Protein AF-A0A5Y0S0Q0-F1 (afdb_monomer_lite)

Radius of gyration: 18.76 Å; chains: 1; bounding box: 37×21×59 Å

Structure (mmCIF, N/CA/C/O backbone):
data_AF-A0A5Y0S0Q0-F1
#
_entry.id   AF-A0A5Y0S0Q0-F1
#
loop_
_atom_site.group_PDB
_atom_site.id
_atom_site.type_symbol
_atom_site.label_atom_id
_atom_site.label_alt_id
_atom_site.label_comp_id
_atom_site.label_asym_id
_atom_site.label_entity_id
_atom_site.label_seq_id
_atom_site.pdbx_PDB_ins_code
_atom_site.Cartn_x
_atom_site.Cartn_y
_atom_site.Cartn_z
_atom_site.occupancy
_atom_site.B_iso_or_equiv
_atom_site.auth_seq_id
_atom_site.auth_comp_id
_atom_site.auth_asym_id
_atom_site.auth_atom_id
_atom_site.pdbx_PDB_model_num
ATOM 1 N N . THR A 1 1 ? 3.137 -9.480 -16.619 1.00 68.31 1 THR A N 1
ATOM 2 C CA . THR A 1 1 ? 4.356 -9.689 -15.808 1.00 68.31 1 THR A CA 1
ATOM 3 C C . THR A 1 1 ? 3.933 -10.179 -14.431 1.00 68.31 1 THR A C 1
ATOM 5 O O . THR A 1 1 ? 3.056 -9.574 -13.833 1.00 68.31 1 THR A O 1
ATOM 8 N N . THR A 1 2 ? 4.490 -11.284 -13.926 1.00 90.94 2 THR A N 1
ATOM 9 C CA . THR A 1 2 ? 4.116 -11.870 -12.616 1.00 90.94 2 THR A CA 1
ATOM 10 C C . THR A 1 2 ? 4.203 -10.856 -11.466 1.00 90.94 2 THR A C 1
ATOM 12 O O . THR A 1 2 ? 3.326 -10.811 -10.610 1.00 90.94 2 THR A O 1
ATOM 15 N N . GLN A 1 3 ? 5.201 -9.964 -11.496 1.00 93.62 3 GLN A N 1
ATOM 16 C CA . GLN A 1 3 ? 5.356 -8.878 -10.521 1.00 93.62 3 GLN A CA 1
ATOM 17 C C . GLN A 1 3 ? 4.163 -7.910 -10.498 1.00 93.62 3 GLN A C 1
ATOM 19 O O . GLN A 1 3 ? 3.682 -7.566 -9.425 1.00 93.62 3 GLN A O 1
ATOM 24 N N . GLU A 1 4 ? 3.651 -7.493 -11.658 1.00 95.94 4 GLU A N 1
ATOM 25 C CA . GLU A 1 4 ? 2.503 -6.581 -11.710 1.00 95.94 4 GLU A CA 1
ATOM 26 C C . GLU A 1 4 ? 1.239 -7.241 -11.147 1.00 95.94 4 GLU A C 1
ATOM 28 O O . GLU A 1 4 ? 0.463 -6.592 -10.450 1.00 95.94 4 GLU A O 1
ATOM 33 N N . THR A 1 5 ? 1.052 -8.542 -11.386 1.00 97.69 5 THR A N 1
ATOM 34 C CA . THR A 1 5 ? -0.047 -9.311 -10.788 1.00 97.69 5 THR A CA 1
ATOM 35 C C . THR A 1 5 ? 0.036 -9.315 -9.261 1.00 97.69 5 THR A C 1
ATOM 37 O O . THR A 1 5 ? -0.973 -9.079 -8.603 1.00 97.69 5 THR A O 1
ATOM 40 N N . HIS A 1 6 ? 1.228 -9.516 -8.689 1.00 98.06 6 HIS A N 1
ATOM 41 C CA . HIS A 1 6 ? 1.421 -9.446 -7.237 1.00 98.06 6 HIS A CA 1
ATOM 42 C C . HIS A 1 6 ? 1.160 -8.047 -6.675 1.00 98.06 6 HIS A C 1
ATOM 44 O O . HIS A 1 6 ? 0.510 -7.924 -5.642 1.00 98.06 6 HIS A O 1
ATOM 50 N N . LEU A 1 7 ? 1.618 -6.996 -7.359 1.00 98.56 7 LEU A N 1
ATOM 51 C CA . LEU A 1 7 ? 1.398 -5.612 -6.929 1.00 98.56 7 LEU A CA 1
ATOM 52 C C . LEU A 1 7 ? -0.085 -5.226 -6.973 1.00 98.56 7 LEU A C 1
ATOM 54 O O . LEU A 1 7 ? -0.576 -4.575 -6.056 1.00 98.56 7 LEU A O 1
ATOM 58 N N . ARG A 1 8 ? -0.822 -5.682 -7.993 1.00 98.44 8 ARG A N 1
ATOM 59 C CA . ARG A 1 8 ? -2.281 -5.513 -8.062 1.00 98.44 8 ARG A CA 1
ATOM 60 C C . ARG A 1 8 ? -2.984 -6.244 -6.919 1.00 98.44 8 ARG A C 1
ATOM 62 O O . ARG A 1 8 ? -3.777 -5.629 -6.222 1.00 98.44 8 ARG A O 1
ATOM 69 N N . ALA A 1 9 ? -2.626 -7.503 -6.665 1.00 98.50 9 ALA A N 1
A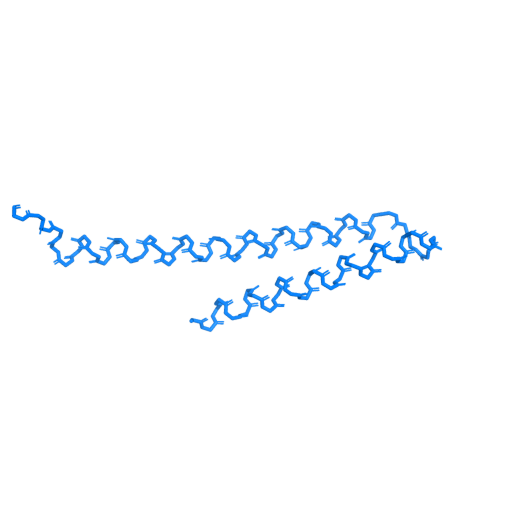TOM 70 C CA . ALA A 1 9 ? -3.188 -8.263 -5.549 1.00 98.50 9 ALA A CA 1
ATOM 71 C C . ALA A 1 9 ? -2.887 -7.616 -4.181 1.00 98.50 9 ALA A C 1
ATOM 73 O O . ALA A 1 9 ? -3.745 -7.601 -3.300 1.00 98.50 9 ALA A O 1
ATOM 74 N N . ALA A 1 10 ? -1.689 -7.049 -4.004 1.00 98.56 10 ALA A N 1
ATOM 75 C CA . ALA A 1 10 ? -1.327 -6.316 -2.795 1.00 98.56 10 ALA A CA 1
ATOM 76 C C . ALA A 1 10 ? -2.171 -5.042 -2.620 1.00 98.56 10 ALA A C 1
ATOM 78 O O . ALA A 1 10 ? -2.658 -4.780 -1.521 1.00 98.56 10 ALA A O 1
ATOM 79 N N . LEU A 1 11 ? -2.390 -4.282 -3.699 1.00 98.88 11 LEU A N 1
ATOM 80 C CA . LEU A 1 11 ? -3.262 -3.107 -3.680 1.00 98.88 11 LEU A CA 1
ATOM 81 C C . LEU A 1 11 ? -4.716 -3.484 -3.357 1.00 98.88 11 LEU A C 1
ATOM 83 O O . LEU A 1 11 ? -5.341 -2.825 -2.528 1.00 98.88 11 LEU A O 1
ATOM 87 N N . ASP A 1 12 ? -5.231 -4.565 -3.944 1.00 98.88 12 ASP A N 1
ATOM 88 C CA . ASP A 1 12 ? -6.586 -5.057 -3.676 1.00 98.88 12 ASP A CA 1
ATOM 89 C C . ASP A 1 12 ? -6.766 -5.442 -2.200 1.00 98.88 12 ASP A C 1
ATOM 91 O O . ASP A 1 12 ? -7.762 -5.077 -1.570 1.00 98.88 12 ASP A O 1
ATOM 95 N N . LEU A 1 13 ? -5.781 -6.125 -1.609 1.00 98.88 13 LEU A N 1
ATOM 96 C CA . LEU A 1 13 ? -5.804 -6.469 -0.188 1.00 98.88 13 LEU A CA 1
ATOM 97 C C . LEU A 1 13 ? -5.718 -5.221 0.705 1.00 98.88 13 LEU A C 1
ATOM 99 O O . LEU A 1 13 ? -6.426 -5.131 1.710 1.00 98.88 13 LEU A O 1
ATOM 103 N N . ALA A 1 14 ? -4.891 -4.240 0.337 1.00 98.88 14 ALA A N 1
ATOM 104 C CA . ALA A 1 14 ? -4.768 -2.994 1.087 1.00 98.88 14 ALA A CA 1
ATOM 105 C C . ALA A 1 14 ? -6.068 -2.170 1.051 1.00 98.88 14 ALA A C 1
ATOM 107 O O . ALA A 1 14 ? -6.488 -1.647 2.083 1.00 98.88 14 ALA A O 1
ATOM 108 N N . LEU A 1 15 ? -6.764 -2.134 -0.092 1.00 98.88 15 LEU A N 1
ATOM 109 C CA . LEU A 1 15 ? -8.095 -1.528 -0.227 1.00 98.88 15 LEU A CA 1
ATOM 110 C C . LEU A 1 15 ? -9.125 -2.192 0.702 1.00 98.88 15 LEU A C 1
ATOM 112 O O . LEU A 1 15 ? -9.899 -1.507 1.375 1.00 98.88 15 LEU A O 1
ATOM 116 N N . GLN A 1 16 ? -9.125 -3.526 0.772 1.00 98.88 16 GLN A N 1
ATOM 117 C CA . GLN A 1 16 ? -10.009 -4.270 1.675 1.00 98.88 16 GLN A CA 1
ATOM 118 C C . GLN A 1 16 ? -9.681 -3.998 3.150 1.00 98.88 16 GLN A C 1
ATOM 120 O O . GLN A 1 16 ? -10.592 -3.802 3.959 1.00 98.88 16 GLN A O 1
ATOM 125 N N . SER A 1 17 ? -8.392 -3.947 3.496 1.00 98.81 17 SER A N 1
ATOM 126 C CA . SER A 1 17 ? -7.921 -3.621 4.846 1.00 98.81 17 SER A CA 1
ATOM 127 C C . SER A 1 17 ? -8.336 -2.210 5.271 1.00 98.81 17 SER A C 1
ATOM 129 O O . SER A 1 17 ? -8.855 -2.029 6.376 1.00 98.81 17 SER A O 1
ATOM 131 N N . GLU A 1 18 ? -8.180 -1.216 4.392 1.00 98.88 18 GLU A N 1
ATOM 132 C CA . GLU A 1 18 ? -8.611 0.160 4.655 1.00 98.88 18 GLU A CA 1
ATOM 133 C C . GLU A 1 18 ? -10.116 0.220 4.927 1.00 98.88 18 GLU A C 1
ATOM 135 O O . GLU A 1 18 ? -10.533 0.763 5.951 1.00 98.88 18 GLU A O 1
ATOM 140 N N . ARG A 1 19 ? -10.929 -0.418 4.072 1.00 98.81 19 ARG A N 1
ATOM 141 C CA . ARG A 1 19 ? -12.390 -0.472 4.224 1.00 98.81 19 ARG A CA 1
ATOM 142 C C . ARG A 1 19 ? -12.813 -1.121 5.542 1.00 98.81 19 ARG A C 1
ATOM 144 O O . ARG A 1 19 ? -13.728 -0.637 6.208 1.00 98.81 19 ARG A O 1
ATOM 151 N N . LEU A 1 20 ? -12.166 -2.220 5.928 1.00 98.81 20 LEU A N 1
ATOM 152 C CA . LEU A 1 20 ? -12.460 -2.917 7.179 1.00 98.81 20 LEU A CA 1
ATOM 153 C C . LEU A 1 20 ? -12.130 -2.047 8.400 1.00 98.81 20 LEU A C 1
ATOM 155 O O . LEU A 1 20 ? -12.937 -1.957 9.329 1.00 98.81 20 LEU A O 1
ATOM 159 N N . ASN A 1 21 ? -10.961 -1.403 8.403 1.00 98.81 21 ASN A N 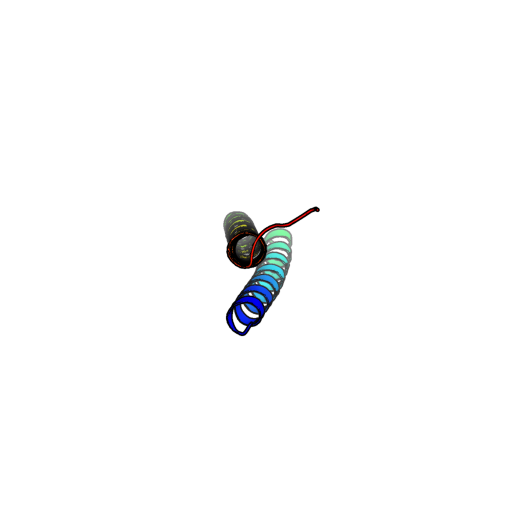1
ATOM 160 C CA . ASN A 1 21 ? -10.544 -0.543 9.509 1.00 98.81 21 ASN A CA 1
ATOM 161 C C . ASN A 1 21 ? -11.374 0.743 9.585 1.00 98.81 21 ASN A C 1
ATOM 163 O O . ASN A 1 21 ? -11.694 1.176 10.689 1.00 98.81 21 ASN A O 1
ATOM 167 N N . GLU A 1 22 ? -11.813 1.293 8.448 1.00 98.81 22 GLU A N 1
ATOM 168 C CA . GLU A 1 22 ? -12.762 2.409 8.402 1.00 98.81 22 GLU A CA 1
ATOM 169 C C . GLU A 1 22 ? -14.063 2.059 9.143 1.00 98.81 22 GLU A C 1
ATOM 171 O O . GLU A 1 22 ? -14.501 2.804 10.022 1.00 98.81 22 GLU A O 1
ATOM 176 N N . VAL A 1 23 ? -14.673 0.909 8.825 1.00 98.81 23 VAL A N 1
ATOM 177 C CA . VAL A 1 23 ? -15.921 0.462 9.468 1.00 98.81 23 VAL A CA 1
ATOM 178 C C . VAL A 1 23 ? -15.720 0.263 10.969 1.00 98.81 23 VAL A C 1
ATOM 180 O O . VAL A 1 23 ? -16.517 0.766 11.761 1.00 98.81 23 VAL A O 1
ATOM 183 N N . ARG A 1 24 ? -14.643 -0.424 11.375 1.00 98.69 24 ARG A N 1
ATOM 184 C CA . ARG A 1 24 ? -14.334 -0.665 12.795 1.00 98.69 24 ARG A CA 1
ATOM 185 C C . ARG A 1 24 ? -14.120 0.636 13.562 1.00 98.69 24 ARG A C 1
ATOM 187 O O . ARG A 1 24 ? -14.644 0.775 14.663 1.00 98.69 24 ARG A O 1
ATOM 194 N N . TYR A 1 25 ? -13.393 1.590 12.982 1.00 98.69 25 TYR A N 1
ATOM 195 C CA . TYR A 1 25 ? -13.181 2.903 13.585 1.00 98.69 25 TYR A CA 1
ATOM 196 C C . TYR A 1 25 ? -14.504 3.661 13.750 1.00 98.69 25 TYR A C 1
ATOM 198 O O . TYR A 1 25 ? -14.807 4.129 14.845 1.00 98.69 25 TYR A O 1
ATOM 206 N N . ARG A 1 26 ? -15.339 3.720 12.702 1.00 98.50 26 ARG A N 1
ATOM 207 C CA . ARG A 1 26 ? -16.653 4.390 12.759 1.00 98.50 26 ARG A CA 1
ATOM 208 C C . ARG A 1 26 ? -17.602 3.769 13.789 1.00 98.50 26 ARG A C 1
ATOM 210 O O . ARG A 1 26 ? -18.478 4.461 14.295 1.00 98.50 26 ARG A O 1
ATOM 217 N N . GLN A 1 27 ? -17.430 2.485 14.099 1.00 98.75 27 GLN A N 1
ATOM 218 C CA . GLN A 1 27 ? -18.171 1.774 15.146 1.00 98.75 27 GLN A CA 1
ATOM 219 C C . GLN A 1 27 ? -17.527 1.883 16.540 1.00 98.75 27 GLN A C 1
ATOM 221 O O . GLN A 1 27 ? -18.060 1.328 17.496 1.00 98.75 27 GLN A O 1
ATOM 226 N N . GLY A 1 28 ? -16.385 2.566 16.676 1.00 98.31 28 GLY A N 1
ATOM 227 C CA . GLY A 1 28 ? -15.653 2.692 17.939 1.00 98.31 28 GLY A CA 1
ATOM 228 C C . GLY A 1 28 ? -14.921 1.420 18.379 1.00 98.31 28 GLY A C 1
ATOM 229 O O . GLY A 1 28 ? -14.490 1.333 19.525 1.00 98.31 28 GLY A O 1
ATOM 230 N N . ALA A 1 29 ? -14.770 0.430 17.495 1.00 98.62 29 ALA A N 1
ATOM 231 C CA . ALA A 1 29 ? -14.138 -0.852 17.810 1.00 98.62 29 ALA A CA 1
ATOM 232 C C . ALA A 1 29 ? -12.600 -0.793 17.805 1.00 98.62 29 ALA A C 1
ATOM 234 O O . ALA A 1 29 ? -11.952 -1.647 18.407 1.00 98.62 29 ALA A O 1
ATOM 235 N N . VAL A 1 30 ? -12.009 0.187 17.113 1.00 98.25 30 VAL A N 1
ATOM 236 C CA . VAL A 1 30 ? -10.557 0.425 17.073 1.00 98.25 30 VAL A CA 1
ATOM 237 C C . VAL A 1 30 ? -10.252 1.929 17.104 1.00 98.25 30 VAL A C 1
ATOM 239 O O . VAL A 1 30 ? -11.078 2.723 16.645 1.00 98.25 30 VAL A O 1
ATOM 242 N N . PRO A 1 31 ? -9.071 2.345 17.599 1.00 98.69 31 PRO A N 1
ATOM 243 C CA . PRO A 1 31 ? -8.601 3.723 17.470 1.00 98.69 31 PRO A CA 1
ATOM 244 C C . PRO A 1 31 ? -8.463 4.163 16.005 1.00 98.69 31 PRO A C 1
ATOM 246 O O . PRO A 1 31 ? -8.185 3.346 15.127 1.00 98.69 31 PRO A O 1
ATOM 249 N N . VAL A 1 32 ? -8.561 5.474 15.749 1.00 98.50 32 VAL A N 1
ATOM 250 C CA . VAL A 1 32 ? -8.419 6.059 14.397 1.00 98.50 32 VAL A CA 1
ATOM 251 C C . VAL A 1 32 ? -7.086 5.712 13.724 1.00 98.50 32 VAL A C 1
ATOM 253 O O . VAL A 1 32 ? -7.023 5.613 12.501 1.00 98.50 32 VAL A O 1
ATOM 256 N N . THR A 1 33 ? -6.031 5.473 14.509 1.00 98.62 33 THR A N 1
ATOM 257 C CA . THR A 1 33 ? -4.698 5.124 14.001 1.00 98.62 33 THR A CA 1
ATOM 258 C C . THR A 1 33 ? -4.715 3.863 13.143 1.00 98.62 33 THR A C 1
ATOM 260 O O . THR A 1 33 ? -4.065 3.849 12.111 1.00 98.62 33 THR A O 1
ATOM 263 N N . PHE A 1 34 ? -5.550 2.866 13.459 1.00 98.69 34 PHE A N 1
ATOM 264 C CA . PHE A 1 34 ? -5.684 1.658 12.634 1.00 98.69 34 PHE A CA 1
ATOM 265 C C . PHE A 1 34 ? -6.189 1.963 11.217 1.00 98.69 34 PHE A C 1
ATOM 267 O O . PHE A 1 34 ? -5.768 1.324 10.253 1.00 98.69 34 PHE A O 1
ATOM 274 N N . TRP A 1 35 ? -7.088 2.942 11.068 1.00 98.75 35 TRP A N 1
ATOM 275 C CA . TRP A 1 35 ? -7.555 3.369 9.749 1.00 98.75 35 TRP A CA 1
ATOM 276 C C . TRP A 1 35 ? -6.498 4.201 9.014 1.00 98.75 35 TRP A C 1
ATOM 278 O O . TRP A 1 35 ? -6.342 4.043 7.804 1.00 98.75 35 TRP A O 1
ATOM 288 N N . LEU A 1 36 ? -5.743 5.044 9.725 1.00 98.81 36 LEU A N 1
ATOM 289 C CA . LEU A 1 36 ? -4.640 5.815 9.139 1.00 98.81 36 LEU A CA 1
ATOM 290 C C . LEU A 1 36 ? -3.491 4.911 8.668 1.00 98.81 36 LEU A C 1
ATOM 292 O O . LEU A 1 36 ? -2.976 5.107 7.570 1.00 98.81 36 LEU A O 1
ATOM 296 N N . ASP A 1 37 ? -3.147 3.885 9.443 1.00 98.88 37 ASP A N 1
ATOM 297 C CA . ASP A 1 37 ? -2.124 2.904 9.079 1.00 98.88 37 ASP A CA 1
ATOM 298 C C . ASP A 1 37 ? -2.555 2.095 7.848 1.00 98.88 37 ASP A C 1
ATOM 300 O O . ASP A 1 37 ? -1.763 1.878 6.932 1.00 98.88 37 ASP A O 1
ATOM 304 N N . ALA A 1 38 ? -3.830 1.698 7.772 1.00 98.81 38 ALA A N 1
ATOM 305 C CA . ALA A 1 38 ? -4.364 1.012 6.597 1.00 98.8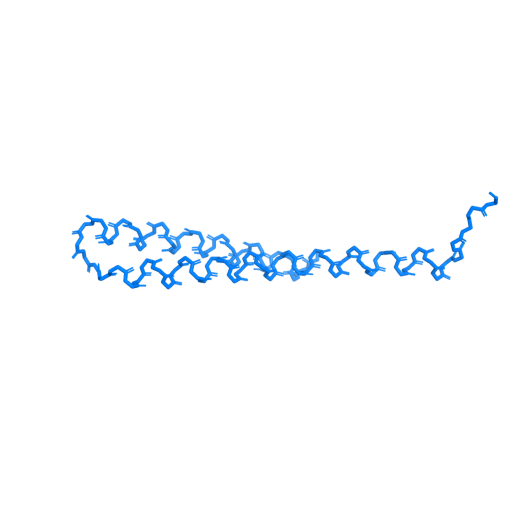1 38 ALA A CA 1
ATOM 306 C C . ALA A 1 38 ? -4.386 1.917 5.346 1.00 98.81 38 ALA A C 1
ATOM 308 O O . ALA A 1 38 ? -4.061 1.457 4.251 1.00 98.81 38 ALA A O 1
ATOM 309 N N . GLN A 1 39 ? -4.694 3.211 5.505 1.00 98.88 39 GLN A N 1
ATOM 310 C CA . GLN A 1 39 ? -4.584 4.207 4.430 1.00 98.88 39 GLN A CA 1
ATOM 311 C C . GLN A 1 39 ? -3.138 4.377 3.939 1.00 98.88 39 GLN A C 1
ATOM 313 O O . GLN A 1 39 ? -2.905 4.470 2.731 1.00 98.88 39 GLN A O 1
ATOM 318 N N . GLU A 1 40 ? -2.161 4.422 4.850 1.00 98.88 40 GLU A N 1
ATOM 319 C CA . GLU A 1 40 ? -0.736 4.468 4.502 1.00 98.88 40 GLU A CA 1
ATOM 320 C C . GLU A 1 40 ? -0.327 3.217 3.719 1.00 98.88 40 GLU A C 1
ATOM 322 O O . GLU A 1 40 ? 0.250 3.338 2.639 1.00 98.88 40 GLU A O 1
ATOM 327 N N . GLN A 1 41 ? -0.708 2.025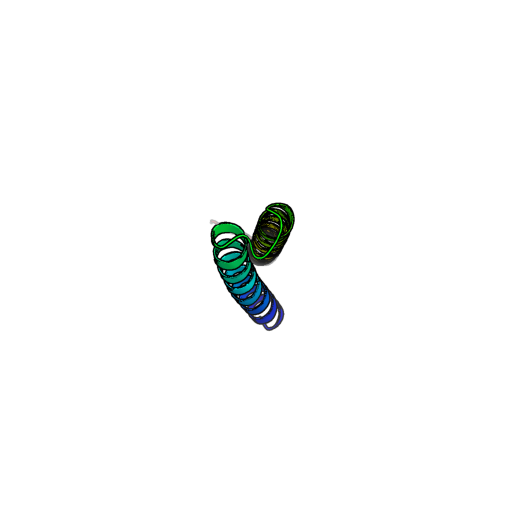 4.188 1.00 98.88 41 GLN A N 1
ATOM 328 C CA . GLN A 1 41 ? -0.430 0.766 3.488 1.00 98.88 41 GLN A CA 1
ATOM 329 C C . GLN A 1 41 ? -1.033 0.738 2.076 1.00 98.88 41 GLN A C 1
ATOM 331 O O . GLN A 1 41 ? -0.360 0.324 1.130 1.00 98.88 41 GLN A O 1
ATOM 336 N N . ARG A 1 42 ? -2.270 1.226 1.894 1.00 98.88 42 ARG A N 1
ATOM 337 C CA . ARG A 1 42 ? -2.877 1.352 0.559 1.00 98.88 42 ARG A CA 1
ATOM 338 C C . ARG A 1 42 ? -2.070 2.288 -0.336 1.00 98.88 42 ARG A C 1
ATOM 340 O O . ARG A 1 42 ? -1.784 1.926 -1.476 1.00 98.88 42 ARG A O 1
ATOM 347 N N . ARG A 1 43 ? -1.684 3.469 0.161 1.00 98.88 43 ARG A N 1
ATOM 348 C CA . ARG A 1 43 ? -0.876 4.426 -0.616 1.00 98.88 43 ARG A CA 1
ATOM 349 C C . ARG A 1 43 ? 0.480 3.850 -1.014 1.00 98.88 43 ARG A C 1
ATOM 351 O O . ARG A 1 43 ? 0.909 4.066 -2.142 1.00 98.88 43 ARG A O 1
ATOM 358 N N . GLN A 1 44 ? 1.130 3.092 -0.136 1.00 98.88 44 GLN A N 1
ATOM 359 C CA . GLN A 1 44 ? 2.392 2.418 -0.452 1.00 98.88 44 GLN A CA 1
ATOM 360 C C . GLN A 1 44 ? 2.218 1.341 -1.532 1.00 98.88 44 GLN A C 1
ATOM 362 O O . GLN A 1 44 ? 3.021 1.271 -2.461 1.00 98.88 44 GLN A O 1
ATOM 367 N N . ALA A 1 45 ? 1.150 0.539 -1.463 1.00 98.81 45 ALA A N 1
ATOM 368 C CA . ALA A 1 45 ? 0.848 -0.462 -2.489 1.00 98.81 45 ALA A CA 1
ATOM 369 C C . ALA A 1 45 ? 0.540 0.180 -3.856 1.00 98.81 45 ALA A C 1
ATOM 371 O O . ALA A 1 45 ? 0.986 -0.311 -4.896 1.00 98.81 45 ALA A O 1
ATOM 372 N N . GLU A 1 46 ? -0.184 1.301 -3.858 1.00 98.81 46 GLU A N 1
ATOM 373 C CA . GLU A 1 46 ? -0.462 2.089 -5.061 1.00 98.81 46 GLU A CA 1
ATOM 374 C C . GLU A 1 46 ? 0.824 2.666 -5.667 1.00 98.81 46 GLU A C 1
ATOM 376 O O . GLU A 1 46 ? 1.055 2.518 -6.869 1.00 98.81 46 GLU A O 1
ATOM 381 N N . LEU A 1 47 ? 1.693 3.250 -4.833 1.00 98.88 47 LEU A N 1
ATOM 382 C CA . LEU A 1 47 ? 2.992 3.770 -5.257 1.00 98.88 47 LEU A CA 1
ATOM 383 C C . LEU A 1 47 ? 3.840 2.671 -5.908 1.00 98.88 47 LEU A C 1
ATOM 385 O O . LEU A 1 47 ? 4.334 2.863 -7.015 1.00 98.88 47 LEU A O 1
ATOM 389 N N . ALA A 1 48 ? 3.936 1.496 -5.284 1.00 98.56 48 ALA A N 1
ATOM 390 C CA . ALA A 1 48 ? 4.716 0.380 -5.815 1.00 98.56 48 ALA A CA 1
ATOM 391 C C . ALA A 1 48 ? 4.200 -0.108 -7.186 1.00 98.56 48 ALA A C 1
ATOM 393 O O . ALA A 1 48 ? 4.988 -0.439 -8.078 1.00 98.56 48 ALA A O 1
ATOM 394 N N . LEU A 1 49 ? 2.876 -0.130 -7.393 1.00 98.56 49 LEU A N 1
ATOM 395 C CA . LEU A 1 49 ? 2.287 -0.462 -8.694 1.00 98.56 49 LEU A CA 1
ATOM 396 C C . LEU A 1 49 ? 2.606 0.604 -9.755 1.00 98.56 49 LEU A C 1
ATOM 398 O O . LEU A 1 49 ? 2.919 0.260 -10.899 1.00 98.56 49 LEU A O 1
ATOM 402 N N . LEU A 1 50 ? 2.536 1.886 -9.390 1.00 98.50 50 LEU A N 1
ATOM 403 C CA . LEU A 1 50 ? 2.870 2.998 -10.283 1.00 98.50 50 LEU A CA 1
ATOM 404 C C . LEU A 1 50 ? 4.354 3.001 -10.658 1.00 98.50 50 LEU A C 1
ATOM 406 O O . LEU A 1 50 ? 4.676 3.126 -11.839 1.00 98.50 50 LEU A O 1
ATOM 410 N N . GLU A 1 51 ? 5.244 2.790 -9.691 1.00 98.44 51 GLU A N 1
ATOM 411 C CA . GLU A 1 51 ? 6.685 2.662 -9.916 1.00 98.44 51 GLU A CA 1
ATOM 412 C C . GLU A 1 51 ? 6.997 1.509 -10.869 1.00 98.44 51 GLU A C 1
ATOM 414 O O . GLU A 1 51 ? 7.733 1.692 -11.838 1.00 98.44 51 GLU A O 1
ATOM 419 N N . ASN A 1 52 ? 6.374 0.341 -10.672 1.00 97.44 52 ASN A N 1
ATOM 420 C CA . ASN A 1 52 ? 6.559 -0.790 -11.576 1.00 97.44 52 ASN A CA 1
ATOM 421 C C . ASN A 1 52 ? 6.144 -0.452 -13.014 1.00 97.44 52 ASN A C 1
ATOM 423 O O . ASN A 1 52 ? 6.893 -0.734 -13.950 1.00 97.44 52 ASN A O 1
ATOM 427 N N . ARG A 1 53 ? 4.982 0.183 -13.205 1.00 97.00 53 ARG A N 1
ATOM 428 C CA . ARG A 1 53 ? 4.512 0.605 -14.536 1.00 97.00 53 ARG A CA 1
ATOM 429 C C . ARG A 1 53 ? 5.431 1.647 -15.164 1.00 97.00 53 ARG A C 1
ATOM 431 O O . ARG A 1 53 ? 5.747 1.543 -16.346 1.00 97.00 53 ARG A O 1
ATOM 438 N N . PHE A 1 54 ? 5.899 2.613 -14.380 1.00 97.88 54 PHE A N 1
ATOM 439 C CA . PHE A 1 54 ? 6.867 3.602 -14.840 1.00 97.88 54 PHE A CA 1
ATOM 440 C C . PHE A 1 54 ? 8.168 2.938 -15.311 1.00 97.88 54 PHE A C 1
ATOM 442 O O . PHE A 1 54 ? 8.651 3.237 -16.403 1.00 97.88 54 PHE A O 1
ATOM 449 N N . SER A 1 55 ? 8.700 1.976 -14.549 1.00 96.56 55 SER A N 1
ATOM 450 C CA . SER A 1 55 ? 9.865 1.188 -14.962 1.00 96.56 55 SER A CA 1
ATOM 451 C C . SER A 1 55 ? 9.611 0.401 -16.249 1.00 96.56 55 SER A C 1
ATOM 453 O O . SER A 1 55 ? 10.481 0.380 -17.117 1.00 96.56 55 SER A O 1
ATOM 455 N N . GLN A 1 56 ? 8.429 -0.205 -16.418 1.00 94.94 56 GLN A N 1
ATOM 456 C CA . GLN A 1 56 ? 8.072 -0.896 -17.663 1.00 94.94 56 GLN A CA 1
ATOM 457 C C . GLN A 1 56 ? 8.099 0.061 -18.869 1.00 94.94 56 GLN A C 1
ATOM 459 O O . GLN A 1 56 ? 8.694 -0.274 -19.893 1.00 94.94 56 GLN A O 1
ATOM 464 N N . TYR A 1 57 ? 7.528 1.265 -18.743 1.00 95.69 57 TYR A N 1
ATOM 465 C CA . TYR A 1 57 ? 7.566 2.266 -19.815 1.00 95.69 57 TYR A CA 1
ATOM 466 C C . TYR A 1 57 ? 8.980 2.755 -20.111 1.00 95.69 57 TYR A C 1
ATOM 468 O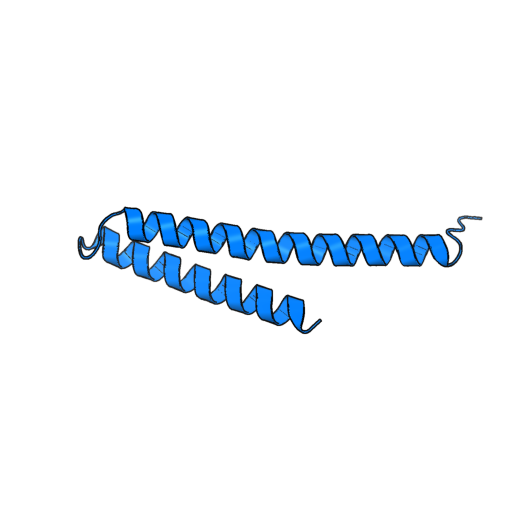 O . TYR A 1 57 ? 9.362 2.831 -21.277 1.00 95.69 57 TYR A O 1
ATOM 476 N N . ARG A 1 58 ? 9.784 3.026 -19.079 1.00 96.12 58 ARG A N 1
ATOM 477 C CA . ARG A 1 58 ? 11.184 3.423 -19.253 1.00 96.12 58 ARG A CA 1
ATOM 478 C C . ARG A 1 58 ? 11.980 2.347 -19.995 1.00 96.12 58 ARG A C 1
ATOM 480 O O . ARG A 1 58 ? 12.699 2.663 -20.941 1.00 96.12 58 ARG A O 1
ATOM 487 N N . ASN A 1 59 ? 11.813 1.083 -19.613 1.00 92.25 59 ASN A N 1
ATOM 488 C CA . ASN A 1 59 ? 12.474 -0.037 -20.281 1.00 92.25 59 ASN A CA 1
ATOM 489 C C . ASN A 1 59 ? 12.037 -0.148 -21.743 1.00 92.25 59 ASN A C 1
ATOM 491 O O . ASN A 1 59 ? 12.881 -0.315 -22.618 1.00 92.25 59 ASN A O 1
ATOM 495 N N . LEU A 1 60 ? 10.740 0.016 -22.022 1.00 92.50 60 LEU A N 1
ATOM 496 C CA . LEU A 1 60 ? 10.232 0.040 -23.389 1.00 92.50 60 LEU A CA 1
ATOM 497 C C . LEU A 1 60 ? 10.894 1.167 -24.194 1.00 92.50 60 LEU A C 1
ATOM 499 O O . LEU A 1 60 ? 11.435 0.898 -25.260 1.00 92.50 60 LEU A O 1
ATOM 503 N N . THR A 1 61 ? 10.929 2.400 -23.679 1.00 92.94 61 THR A N 1
ATOM 504 C CA . THR A 1 61 ? 11.577 3.529 -24.374 1.00 92.94 61 THR A CA 1
ATOM 505 C C . THR A 1 61 ? 13.067 3.309 -24.632 1.00 92.94 61 THR A C 1
ATOM 507 O O . THR A 1 61 ? 13.551 3.677 -25.698 1.00 92.94 61 THR A O 1
ATOM 510 N N . GLN A 1 62 ? 13.783 2.672 -23.700 1.00 91.31 62 GLN A N 1
ATOM 511 C CA . GLN A 1 62 ? 15.199 2.350 -23.871 1.00 91.31 62 GLN A CA 1
ATOM 512 C C . GLN A 1 62 ? 15.402 1.333 -24.999 1.00 91.31 62 GLN A C 1
ATOM 514 O O . GLN A 1 62 ? 16.235 1.554 -25.870 1.00 91.31 62 GLN A O 1
ATOM 519 N N . ILE A 1 63 ? 14.585 0.273 -25.029 1.00 88.31 63 ILE A N 1
ATOM 520 C CA . ILE A 1 63 ? 14.577 -0.717 -26.114 1.00 88.31 63 ILE A CA 1
ATOM 521 C C . ILE A 1 63 ? 14.331 -0.019 -27.460 1.00 88.31 63 ILE A C 1
ATOM 523 O O . ILE A 1 63 ? 15.089 -0.223 -28.404 1.00 88.31 63 ILE A O 1
ATOM 527 N N . TRP A 1 64 ? 13.323 0.855 -27.553 1.00 86.81 64 TRP A N 1
ATOM 528 C CA . TRP A 1 64 ? 13.050 1.615 -28.782 1.00 86.81 64 TRP A CA 1
ATOM 529 C C . TRP A 1 64 ? 14.237 2.474 -29.240 1.00 86.81 64 TRP A C 1
ATOM 531 O O . TRP A 1 64 ? 14.491 2.563 -30.438 1.00 86.81 64 TRP A O 1
ATOM 541 N N . LEU A 1 65 ? 14.966 3.099 -28.311 1.00 87.75 65 LEU A N 1
ATOM 542 C CA . LEU A 1 65 ? 16.144 3.905 -28.633 1.00 87.75 65 LEU A CA 1
ATOM 543 C C . LEU A 1 65 ? 17.322 3.037 -29.110 1.00 87.75 65 LEU A C 1
ATOM 545 O O . LEU A 1 65 ? 17.968 3.380 -30.100 1.00 87.75 65 LEU A O 1
ATOM 549 N N . GLU A 1 66 ? 17.581 1.917 -28.429 1.00 85.12 66 GLU A N 1
ATOM 550 C CA . GLU A 1 66 ? 18.686 0.989 -28.719 1.00 85.12 66 GLU A CA 1
ATOM 551 C C . GLU A 1 66 ? 18.532 0.274 -30.063 1.00 85.12 66 GLU A C 1
ATOM 553 O O . GLU A 1 66 ? 19.521 0.078 -30.767 1.00 85.12 66 GLU A O 1
ATOM 558 N N . PHE A 1 67 ? 17.301 -0.042 -30.475 1.00 80.25 67 PHE A N 1
ATOM 559 C CA . PHE A 1 67 ? 17.017 -0.605 -31.801 1.00 80.25 67 PHE A CA 1
ATOM 560 C C . PHE A 1 67 ? 16.972 0.450 -32.919 1.00 80.25 67 PHE A C 1
ATOM 562 O O . PHE A 1 67 ? 16.406 0.221 -33.987 1.00 80.25 67 PHE A O 1
ATOM 569 N N . GLY A 1 68 ? 17.650 1.577 -32.692 1.00 66.62 68 GLY A N 1
ATOM 570 C CA . GLY A 1 68 ? 17.930 2.589 -33.692 1.00 66.62 68 GLY A CA 1
ATOM 571 C C . GLY A 1 68 ? 16.775 3.553 -33.839 1.00 66.62 68 GLY A C 1
ATOM 572 O O . GLY A 1 68 ? 16.184 3.587 -34.911 1.00 66.62 68 GLY A O 1
ATOM 573 N N . GLY A 1 69 ? 16.474 4.334 -32.793 1.00 62.78 69 GLY A N 1
ATOM 574 C CA . GLY A 1 69 ? 15.521 5.447 -32.856 1.00 62.78 69 GLY A CA 1
ATOM 575 C C . GLY A 1 69 ? 15.676 6.239 -34.158 1.00 62.78 69 GLY A C 1
ATOM 576 O O . GLY A 1 69 ? 16.557 7.081 -34.272 1.00 62.78 69 GLY A O 1
ATOM 577 N N . SER A 1 70 ? 14.855 5.923 -35.157 1.00 53.59 70 SER A N 1
ATOM 578 C CA . SER A 1 70 ? 15.011 6.420 -36.523 1.00 53.59 70 SER A CA 1
ATOM 579 C C . SER A 1 70 ? 13.664 6.949 -36.989 1.00 53.59 70 SER A C 1
ATOM 581 O O . SER A 1 70 ? 12.890 6.214 -37.604 1.00 53.59 70 SER A O 1
ATOM 583 N N . PRO A 1 71 ? 13.352 8.226 -36.727 1.00 53.44 71 PRO A N 1
ATOM 584 C CA . PRO A 1 71 ? 12.774 9.015 -37.794 1.00 53.44 71 PRO A CA 1
ATOM 585 C C . PRO A 1 71 ? 13.837 9.112 -38.899 1.00 53.44 71 PRO A C 1
ATOM 587 O O . PRO A 1 71 ? 14.953 9.572 -38.651 1.00 53.44 71 PRO A O 1
ATOM 590 N N . GLN A 1 72 ? 13.507 8.624 -40.095 1.00 50.47 72 GLN A N 1
ATOM 591 C CA . GLN A 1 72 ? 14.049 9.256 -41.299 1.00 50.47 72 GLN A CA 1
ATOM 592 C C . GLN A 1 72 ? 13.578 10.711 -41.341 1.00 50.47 72 GLN A C 1
ATOM 594 O O . GLN A 1 72 ? 12.433 10.960 -40.891 1.00 50.47 72 GLN A O 1
#

pLDDT: mean 93.71, std 11.21, range [50.47, 98.88]

Sequence (72 aa):
TTQETHLRAALDLALQSERLNEVRYRQGAVPVTFWLDAQEQRRQAELALLENRFSQYRNLTQIWLEFGGSPQ

Foldseek 3Di:
DVVLVVLVVQLVVLVVQLVVVVVCVVVVNDPCVSNVVSVVSNVVSVVVNVVVVVVVVVVVVVVCVVVPVDDD

Organism: Salmonella newport (NCBI:txid108619)

Secondary structure (DSSP, 8-state):
-HHHHHHHHHHHHHHHHHHHHHHHHHTTSS-HHHHHHHHHHHHHHHHHHHHHHH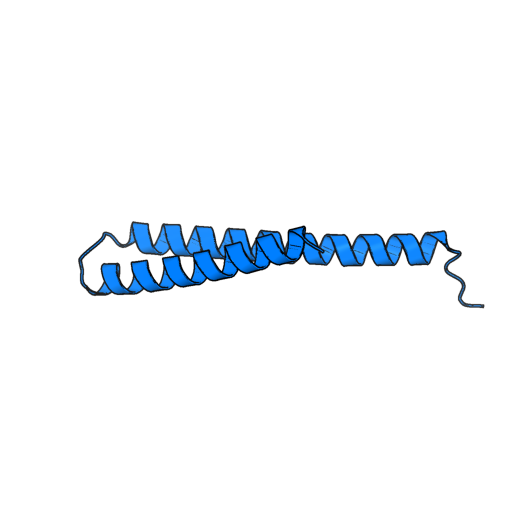HHHHHHHHHHHHTT----